Protein AF-A0AAN9BXW1-F1 (afdb_monomer_lite)

Sequence (155 aa):
MSQSSASAKASEEYFSLGDILSTQEKLPCKVEMPIHRLGYLDLSSDDDTLRPGTKLELPFWLAGSLCSRRRHIVSVELPRAYRENYRQVFKADPNVVDLHKLGPYFYGFGSHLLSFNHPQASDVANSLVRVGTLCLRHDGYLMSRSVTSGWVPYV

pLDDT: mean 81.06, std 17.8, range [35.31, 95.06]

Structure (mmCIF, N/CA/C/O backbone):
data_AF-A0AAN9BXW1-F1
#
_entry.id   AF-A0AAN9BXW1-F1
#
loop_
_atom_site.group_PDB
_atom_site.id
_atom_site.type_symbol
_atom_site.label_atom_id
_atom_site.label_alt_id
_atom_site.label_comp_id
_atom_site.label_asym_id
_atom_site.label_entity_id
_atom_site.label_seq_id
_atom_site.pdbx_PDB_ins_code
_atom_site.Cartn_x
_atom_site.Cartn_y
_atom_site.Cartn_z
_atom_site.occupancy
_atom_site.B_iso_or_equiv
_atom_site.auth_seq_id
_atom_site.auth_comp_id
_atom_site.auth_asym_id
_atom_site.auth_atom_id
_atom_site.pdbx_PDB_model_num
ATOM 1 N N . MET A 1 1 ? -15.513 -28.611 18.907 1.00 37.06 1 MET A N 1
ATOM 2 C CA . MET A 1 1 ? -14.363 -27.944 19.556 1.00 37.06 1 MET A CA 1
ATOM 3 C C . MET A 1 1 ? -13.204 -27.957 18.577 1.00 37.06 1 MET A C 1
ATOM 5 O O . MET A 1 1 ? -12.541 -28.975 18.464 1.00 37.06 1 MET A O 1
ATOM 9 N N . SER A 1 2 ? -12.982 -26.860 17.857 1.00 36.56 2 SER A N 1
ATOM 10 C CA . SER A 1 2 ? -11.768 -26.670 17.057 1.00 36.56 2 SER A CA 1
ATOM 11 C C . SER A 1 2 ? -11.383 -25.204 17.183 1.00 36.56 2 SER A C 1
ATOM 13 O O . SER A 1 2 ? -11.875 -24.352 16.453 1.00 36.56 2 SER A O 1
ATOM 15 N N . GLN A 1 3 ? -10.595 -24.905 18.214 1.00 38.94 3 GLN A N 1
ATOM 16 C CA . GLN A 1 3 ? -9.913 -23.624 18.325 1.00 38.94 3 GLN A CA 1
ATOM 17 C C . GLN A 1 3 ? -8.695 -23.692 17.405 1.00 38.94 3 GLN A C 1
ATOM 19 O O . GLN A 1 3 ? -7.738 -24.409 17.690 1.00 38.94 3 GLN A O 1
ATOM 24 N N . SER A 1 4 ? -8.752 -22.970 16.291 1.00 45.00 4 SER A N 1
ATOM 25 C CA . SER A 1 4 ? -7.593 -22.715 15.442 1.00 45.00 4 SER A CA 1
ATOM 26 C C . SER A 1 4 ? -6.856 -21.515 16.027 1.00 45.00 4 SER A C 1
ATOM 28 O O . SER A 1 4 ? -7.267 -20.371 15.846 1.00 45.00 4 SER A O 1
ATOM 30 N N . SER A 1 5 ? -5.789 -21.763 16.783 1.00 42.59 5 SER A N 1
ATOM 31 C CA . SER A 1 5 ? -4.868 -20.722 17.239 1.00 42.59 5 SER A CA 1
ATOM 32 C C . SER A 1 5 ? -4.111 -20.158 16.031 1.00 42.59 5 SER A C 1
ATOM 34 O O . SER A 1 5 ? -3.099 -20.718 15.606 1.00 42.59 5 SER A O 1
ATOM 36 N N . ALA A 1 6 ? -4.625 -19.080 15.439 1.00 40.31 6 ALA A N 1
ATOM 37 C CA . ALA A 1 6 ? -3.988 -18.399 14.320 1.00 40.31 6 ALA A CA 1
ATOM 38 C C . ALA A 1 6 ? -2.796 -17.567 14.818 1.00 40.31 6 ALA A C 1
ATOM 40 O O . ALA A 1 6 ? -2.952 -16.581 15.538 1.00 40.31 6 ALA A O 1
ATOM 41 N N . SER A 1 7 ? -1.588 -17.959 14.417 1.00 37.97 7 SER A N 1
ATOM 42 C CA . SER A 1 7 ? -0.450 -17.042 14.369 1.00 37.97 7 SER A CA 1
ATOM 43 C C . SER A 1 7 ? -0.842 -15.898 13.430 1.00 37.97 7 SER A C 1
ATOM 45 O O . SER A 1 7 ? -1.088 -16.150 12.253 1.00 37.97 7 SER A O 1
ATOM 47 N N . ALA A 1 8 ? -0.984 -14.676 13.952 1.00 44.25 8 ALA A N 1
ATOM 48 C CA . ALA A 1 8 ? -1.501 -13.516 13.224 1.00 44.25 8 ALA A CA 1
ATOM 49 C C . ALA A 1 8 ? -0.513 -13.013 12.152 1.00 44.25 8 ALA A C 1
ATOM 51 O O . ALA A 1 8 ? 0.077 -11.942 12.265 1.00 44.25 8 ALA A O 1
ATOM 52 N N . LYS A 1 9 ? -0.323 -13.796 11.091 1.00 48.28 9 LYS A N 1
ATOM 53 C CA . LYS A 1 9 ? -0.133 -13.241 9.755 1.00 48.28 9 LYS A CA 1
ATOM 54 C C . LYS A 1 9 ? -1.525 -12.913 9.241 1.00 48.28 9 LYS A C 1
ATOM 56 O O . LYS A 1 9 ? -2.385 -13.787 9.258 1.00 48.28 9 LYS A O 1
ATOM 61 N N . ALA A 1 10 ? -1.740 -11.679 8.805 1.00 59.03 10 ALA A N 1
ATOM 62 C CA . ALA A 1 10 ? -2.950 -11.291 8.094 1.00 59.03 10 ALA A CA 1
ATOM 63 C C . ALA A 1 10 ? -2.961 -11.991 6.727 1.00 59.03 10 ALA A C 1
ATOM 65 O O . ALA A 1 10 ? -2.517 -11.435 5.726 1.00 59.03 10 ALA A O 1
ATOM 66 N N . SER A 1 11 ? -3.337 -13.268 6.704 1.00 64.38 11 SER A N 1
ATOM 67 C CA . SER A 1 11 ? -3.542 -14.011 5.470 1.00 64.38 11 SER A CA 1
ATOM 68 C C . SER A 1 11 ? -4.826 -13.506 4.832 1.00 64.38 11 SER A C 1
ATOM 70 O O . SER A 1 11 ? -5.880 -13.624 5.450 1.00 64.38 11 SER A O 1
ATOM 72 N N . GLU A 1 12 ? -4.710 -12.959 3.627 1.00 71.12 12 GLU A N 1
ATOM 73 C CA . GLU A 1 12 ? -5.846 -12.604 2.777 1.00 71.12 12 GLU A CA 1
ATOM 74 C C . GLU A 1 12 ? -6.785 -13.803 2.624 1.00 71.12 12 GLU A C 1
ATOM 76 O O . GLU A 1 12 ? -6.366 -14.894 2.216 1.00 71.12 12 GLU A O 1
ATOM 81 N N . GLU A 1 13 ? -8.055 -13.615 2.956 1.00 85.19 13 GLU A N 1
ATOM 82 C CA . GLU A 1 13 ? -9.090 -14.601 2.705 1.00 85.19 13 GLU A CA 1
ATOM 83 C C . GLU A 1 13 ? -9.602 -14.428 1.274 1.00 85.19 13 GLU A C 1
ATOM 85 O O . GLU A 1 13 ? -10.262 -13.449 0.937 1.00 85.19 13 GLU A O 1
ATOM 90 N N . TYR A 1 14 ? -9.310 -15.409 0.418 1.00 85.69 14 TYR A N 1
ATOM 91 C CA . TYR A 1 14 ? -9.545 -15.325 -1.029 1.00 85.69 14 TYR A CA 1
ATOM 92 C C . TYR A 1 14 ? -10.988 -14.954 -1.427 1.00 85.69 14 TYR A C 1
ATOM 94 O O . TYR A 1 14 ? -11.195 -14.293 -2.439 1.00 85.69 14 TYR A O 1
ATOM 102 N N . PHE A 1 15 ? -11.987 -15.372 -0.642 1.00 91.19 15 PHE A N 1
ATOM 103 C CA . PHE A 1 15 ? -13.404 -15.099 -0.911 1.00 91.19 15 PHE A CA 1
ATOM 104 C C . PHE A 1 15 ? -13.971 -13.911 -0.117 1.00 91.19 15 PHE A C 1
ATOM 106 O O . PHE A 1 15 ? -15.140 -13.562 -0.298 1.00 91.19 15 PHE A O 1
ATOM 113 N N . SER A 1 16 ? -13.179 -13.283 0.757 1.00 89.88 16 SER A N 1
ATOM 114 C CA . SER A 1 16 ? -13.606 -12.101 1.504 1.00 89.88 16 SER A CA 1
ATOM 115 C C . SER A 1 16 ? -13.673 -10.904 0.562 1.00 89.88 16 SER A C 1
ATOM 117 O O . SER A 1 16 ? -12.662 -10.423 0.050 1.00 89.88 16 SER A O 1
ATOM 119 N N . LEU A 1 17 ? -14.880 -10.371 0.363 1.00 90.81 17 LEU A N 1
ATOM 120 C CA . LEU A 1 17 ? -15.058 -9.125 -0.385 1.00 90.81 17 LEU A CA 1
ATOM 121 C C . LEU A 1 17 ? -14.332 -7.955 0.293 1.00 90.81 17 LEU A C 1
ATOM 123 O O . LEU A 1 17 ? -13.833 -7.074 -0.399 1.00 90.81 17 LEU A O 1
ATOM 127 N N . GLY A 1 18 ? -14.235 -7.957 1.626 1.00 88.81 18 GLY A N 1
ATOM 128 C CA . GLY A 1 18 ? -13.489 -6.939 2.367 1.00 88.81 18 GLY A CA 1
ATOM 129 C C . GLY A 1 18 ? -11.998 -6.957 2.026 1.00 88.81 18 GLY A C 1
ATOM 130 O O . GLY A 1 18 ? -11.406 -5.904 1.795 1.00 88.81 18 GLY A O 1
ATOM 131 N N . ASP A 1 19 ? -11.409 -8.146 1.912 1.00 89.25 19 ASP A N 1
ATOM 132 C CA . ASP A 1 19 ? -9.989 -8.318 1.594 1.00 89.25 19 ASP A CA 1
ATOM 133 C C . ASP A 1 19 ? -9.723 -7.950 0.134 1.00 89.25 19 ASP A C 1
ATOM 135 O O . ASP A 1 19 ? -8.797 -7.192 -0.151 1.00 89.25 19 ASP A O 1
ATOM 139 N N . ILE A 1 20 ? -10.586 -8.383 -0.789 1.00 91.31 20 ILE A N 1
ATOM 140 C CA . ILE A 1 20 ? -10.496 -8.011 -2.209 1.00 91.31 20 ILE A CA 1
ATOM 141 C C . ILE A 1 20 ? -10.557 -6.487 -2.373 1.00 91.31 20 ILE A C 1
ATOM 143 O O . ILE A 1 20 ? -9.731 -5.900 -3.071 1.00 91.31 20 ILE A O 1
ATOM 147 N N . LEU A 1 21 ? -11.514 -5.826 -1.714 1.00 91.06 21 LEU A N 1
ATOM 148 C CA . LEU A 1 21 ? -11.671 -4.375 -1.813 1.00 91.06 21 LEU A CA 1
ATOM 149 C C . LEU A 1 21 ? -10.522 -3.629 -1.131 1.00 91.06 21 LEU A C 1
ATOM 151 O O . LEU A 1 21 ? -10.037 -2.640 -1.675 1.00 91.06 21 LEU A O 1
ATOM 155 N N . SER A 1 22 ? -10.047 -4.112 0.017 1.00 90.38 22 SER A N 1
ATOM 156 C CA . SER A 1 22 ? -8.929 -3.474 0.714 1.00 90.38 22 SER A CA 1
ATOM 157 C C . SER A 1 22 ? -7.610 -3.618 -0.051 1.00 90.38 22 SER A C 1
ATOM 159 O O . SER A 1 22 ? -6.849 -2.660 -0.130 1.00 90.38 22 SER A O 1
ATOM 161 N N . THR A 1 23 ? -7.343 -4.767 -0.675 1.00 90.81 23 THR A N 1
ATOM 162 C CA . THR A 1 23 ? -6.100 -5.026 -1.428 1.00 90.81 23 THR A CA 1
ATOM 163 C C . THR A 1 23 ? -6.096 -4.419 -2.837 1.00 90.81 23 THR A C 1
ATOM 165 O O . THR A 1 23 ? -5.046 -4.332 -3.478 1.00 90.81 23 THR A O 1
ATOM 168 N N . GLN A 1 24 ? -7.245 -3.957 -3.332 1.00 92.75 24 GLN A N 1
ATOM 169 C CA . GLN A 1 24 ? -7.336 -3.196 -4.579 1.00 92.75 24 GLN A CA 1
ATOM 170 C C . GLN A 1 24 ? -6.799 -1.759 -4.439 1.00 92.75 24 GLN A C 1
ATOM 172 O O . GLN A 1 24 ? -6.480 -1.122 -5.447 1.00 92.75 24 GLN A O 1
ATOM 177 N N . GLU A 1 25 ? -6.674 -1.249 -3.211 1.00 91.69 25 GLU A N 1
ATOM 178 C CA . GLU A 1 25 ? -6.127 0.079 -2.935 1.00 91.69 25 GLU A CA 1
ATOM 179 C C . GLU A 1 25 ? -4.706 0.245 -3.490 1.00 91.69 25 GLU A C 1
ATOM 181 O O . GLU A 1 25 ? -3.867 -0.666 -3.457 1.00 91.69 25 GLU A O 1
ATOM 186 N N . LYS A 1 26 ? -4.436 1.444 -4.012 1.00 92.38 26 LYS A N 1
ATOM 187 C CA . LYS A 1 26 ? -3.152 1.780 -4.624 1.00 92.38 26 LYS A CA 1
ATOM 188 C C . LYS A 1 26 ? -2.071 1.972 -3.565 1.00 92.38 26 LYS A C 1
ATOM 190 O O . LYS A 1 26 ? -2.241 2.699 -2.587 1.00 92.38 26 LYS A O 1
ATOM 195 N N . LEU A 1 27 ? -0.918 1.369 -3.816 1.00 93.19 27 LEU A N 1
ATOM 196 C CA . LEU A 1 27 ? 0.255 1.392 -2.961 1.00 93.19 27 LEU A CA 1
ATOM 197 C C . LEU A 1 27 ? 1.421 2.057 -3.710 1.00 93.19 27 LEU A C 1
ATOM 199 O O . LEU A 1 27 ? 1.759 1.623 -4.819 1.00 93.19 27 LEU A O 1
ATOM 203 N N . PRO A 1 28 ? 2.058 3.092 -3.131 1.00 94.50 28 PRO A N 1
ATOM 204 C CA . PRO A 1 28 ? 3.227 3.707 -3.732 1.00 94.50 28 PRO A CA 1
ATOM 205 C C . PRO A 1 28 ? 4.387 2.714 -3.720 1.00 94.50 28 PRO A C 1
ATOM 207 O O . PRO A 1 28 ? 4.730 2.116 -2.698 1.00 94.50 28 PRO A O 1
ATOM 210 N N . CYS A 1 29 ? 4.974 2.534 -4.890 1.00 94.50 29 CYS A N 1
ATOM 211 C CA . CYS A 1 29 ? 5.966 1.521 -5.179 1.00 94.50 29 CYS A CA 1
ATOM 212 C C . CYS A 1 29 ? 7.106 2.140 -5.986 1.00 94.50 29 CYS A C 1
ATOM 214 O O . CYS A 1 29 ? 6.893 3.050 -6.788 1.00 94.50 29 CYS A O 1
ATOM 216 N N . LYS A 1 30 ? 8.314 1.614 -5.818 1.00 94.88 30 LYS A N 1
ATOM 217 C CA . LYS A 1 30 ? 9.483 2.006 -6.598 1.00 94.88 30 LYS A CA 1
ATOM 218 C C . LYS A 1 30 ? 10.061 0.785 -7.298 1.00 94.88 30 LYS A C 1
ATOM 220 O O . LYS A 1 30 ? 10.267 -0.264 -6.696 1.00 94.88 30 LYS A O 1
ATOM 225 N N . VAL A 1 31 ? 10.305 0.919 -8.591 1.00 95.06 31 VAL A N 1
ATOM 226 C CA . VAL A 1 31 ? 10.890 -0.134 -9.422 1.00 95.06 31 VAL A CA 1
ATOM 227 C C . VAL A 1 31 ? 12.376 -0.259 -9.094 1.00 95.06 31 VAL A C 1
ATOM 229 O O . VAL A 1 31 ? 13.077 0.749 -9.052 1.00 95.06 31 VAL A O 1
ATOM 232 N N . GLU A 1 32 ? 12.881 -1.470 -8.877 1.00 94.56 32 GLU A N 1
ATOM 233 C CA . GLU A 1 32 ? 14.298 -1.697 -8.537 1.00 94.56 32 GLU A CA 1
ATOM 234 C C . GLU A 1 32 ? 15.091 -2.331 -9.692 1.00 94.56 32 GLU A C 1
ATOM 236 O O . GLU A 1 32 ? 16.316 -2.241 -9.733 1.00 94.56 32 GLU A O 1
ATOM 241 N N . MET A 1 33 ? 14.409 -2.921 -10.678 1.00 92.88 33 MET A N 1
ATOM 242 C CA . MET A 1 33 ? 15.025 -3.517 -11.868 1.00 92.88 33 MET A CA 1
ATOM 243 C C . MET A 1 33 ? 14.276 -3.122 -13.143 1.00 92.88 33 MET A C 1
ATOM 245 O O . MET A 1 33 ? 13.076 -2.863 -13.072 1.00 92.88 33 MET A O 1
ATOM 249 N N . PRO A 1 34 ? 14.940 -3.083 -14.311 1.00 92.81 34 PRO A N 1
ATOM 250 C CA . PRO A 1 34 ? 14.265 -2.717 -15.546 1.00 92.81 34 PRO A CA 1
ATOM 251 C C . PRO A 1 34 ? 13.185 -3.744 -15.908 1.00 92.81 34 PRO A C 1
ATOM 253 O O . PRO A 1 34 ? 13.431 -4.951 -15.854 1.00 92.81 34 PRO A O 1
ATOM 256 N N . ILE A 1 35 ? 12.002 -3.269 -16.306 1.00 93.06 35 ILE A N 1
ATOM 257 C CA . ILE A 1 35 ? 10.902 -4.125 -16.775 1.00 93.06 35 ILE A CA 1
ATOM 258 C C . ILE A 1 35 ? 10.583 -3.770 -18.224 1.00 93.06 35 ILE A C 1
ATOM 260 O O . ILE A 1 35 ? 10.048 -2.704 -18.522 1.00 93.06 35 ILE A O 1
ATOM 264 N N . HIS A 1 36 ? 10.938 -4.668 -19.138 1.00 93.25 36 HIS A N 1
ATOM 265 C CA . HIS A 1 36 ? 10.692 -4.480 -20.565 1.00 93.25 36 HIS A CA 1
ATOM 266 C C . HIS A 1 36 ? 9.200 -4.571 -20.897 1.00 93.25 36 HIS A C 1
ATOM 268 O O . HIS A 1 36 ? 8.475 -5.342 -20.263 1.00 93.25 36 HIS A O 1
ATOM 274 N N . ARG A 1 37 ? 8.770 -3.838 -21.933 1.00 92.31 37 ARG A N 1
ATOM 275 C CA . ARG A 1 37 ? 7.384 -3.801 -22.435 1.00 92.31 37 ARG A CA 1
ATOM 276 C C . ARG A 1 37 ? 6.357 -3.288 -21.427 1.00 92.31 37 ARG A C 1
ATOM 278 O O . ARG A 1 37 ? 5.171 -3.592 -21.536 1.00 92.31 37 ARG A O 1
ATOM 285 N N . LEU A 1 38 ? 6.819 -2.554 -20.420 1.00 91.69 38 LEU A N 1
ATOM 286 C CA . LEU A 1 38 ? 5.991 -2.001 -19.348 1.00 91.69 38 LEU A CA 1
ATOM 287 C C . LEU A 1 38 ? 6.195 -0.489 -19.177 1.00 91.69 38 LEU A C 1
ATOM 289 O O . LEU A 1 38 ? 5.758 0.085 -18.182 1.00 91.69 38 LEU A O 1
ATOM 293 N N . GLY A 1 39 ? 6.855 0.154 -20.143 1.00 90.19 39 GLY A N 1
ATOM 294 C CA . GLY A 1 39 ? 7.142 1.585 -20.134 1.00 90.19 39 GLY A CA 1
ATOM 295 C C . GLY A 1 39 ? 5.898 2.470 -20.172 1.00 90.19 39 GLY A C 1
ATOM 296 O O . GLY A 1 39 ? 5.893 3.529 -19.563 1.00 90.19 39 GLY A O 1
ATOM 297 N N . TYR A 1 40 ? 4.786 1.982 -20.734 1.00 91.50 40 TYR A N 1
ATOM 298 C CA . TYR A 1 40 ? 3.499 2.694 -20.745 1.00 91.50 40 TYR A CA 1
ATOM 299 C C . TYR A 1 40 ? 2.926 2.995 -19.344 1.00 91.50 40 TYR A C 1
ATOM 301 O O . TYR A 1 40 ? 1.972 3.764 -19.225 1.00 91.50 40 TYR A O 1
ATOM 309 N N . LEU A 1 41 ? 3.460 2.375 -18.284 1.00 90.44 41 LEU A N 1
ATOM 310 C CA . LEU A 1 41 ? 3.106 2.703 -16.901 1.00 90.44 41 LEU A CA 1
ATOM 311 C C . LEU A 1 41 ? 3.762 4.001 -16.412 1.00 90.44 41 LEU A C 1
ATOM 313 O O . LEU A 1 41 ? 3.253 4.611 -15.472 1.00 90.44 41 LEU A O 1
ATOM 317 N N . ASP A 1 42 ? 4.868 4.420 -17.027 1.00 89.75 42 ASP A N 1
ATOM 318 C CA . ASP A 1 42 ? 5.538 5.686 -16.747 1.00 89.75 42 ASP A CA 1
ATOM 319 C C . ASP A 1 42 ? 5.186 6.713 -17.822 1.00 89.75 42 ASP A C 1
ATOM 321 O O . ASP A 1 42 ? 5.806 6.788 -18.878 1.00 89.75 42 ASP A O 1
ATOM 325 N N . LEU A 1 43 ? 4.195 7.553 -17.526 1.00 86.50 43 LEU A N 1
ATOM 326 C CA . LEU A 1 43 ? 3.764 8.633 -18.421 1.00 86.50 43 LEU A CA 1
ATOM 327 C C . LEU A 1 43 ? 4.834 9.723 -18.618 1.00 86.50 43 LEU 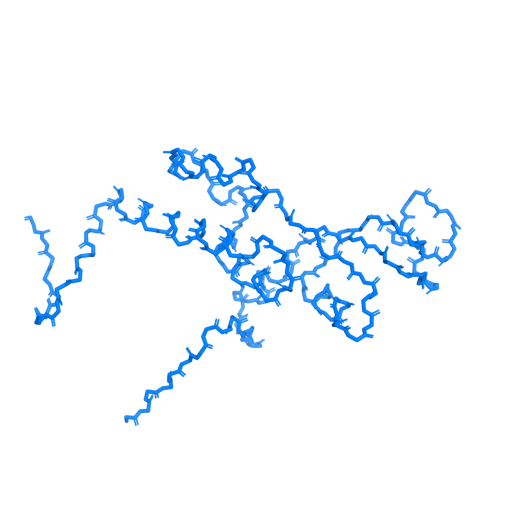A C 1
ATOM 329 O O . LEU A 1 43 ? 4.631 10.643 -19.408 1.00 86.50 43 LEU A O 1
ATOM 333 N N . SER A 1 44 ? 5.947 9.656 -17.884 1.00 86.12 44 SER A N 1
ATOM 334 C CA . SER A 1 44 ? 7.049 10.621 -17.956 1.00 86.12 44 SER A CA 1
ATOM 335 C C . SER A 1 44 ? 8.108 10.238 -18.994 1.00 86.12 44 SER A C 1
ATOM 337 O O . SER A 1 44 ? 9.017 11.031 -19.246 1.00 86.12 44 SER A O 1
ATOM 339 N N . SER A 1 45 ? 8.036 9.032 -19.569 1.00 83.50 45 SER A N 1
ATOM 340 C CA . SER A 1 45 ? 9.021 8.516 -20.521 1.00 83.50 45 SER A CA 1
ATOM 341 C C . SER A 1 45 ? 8.360 7.811 -21.703 1.00 83.50 45 SER A C 1
ATOM 343 O O . SER A 1 45 ? 7.531 6.935 -21.501 1.00 83.50 45 SER A O 1
ATOM 345 N N . ASP A 1 46 ? 8.817 8.095 -22.924 1.00 84.50 46 ASP A N 1
ATOM 346 C CA . ASP A 1 46 ? 8.391 7.386 -24.146 1.00 84.50 46 ASP A CA 1
ATOM 347 C C . ASP A 1 46 ? 9.173 6.075 -24.394 1.00 84.50 46 ASP A C 1
ATOM 349 O O . ASP A 1 46 ? 9.154 5.509 -25.487 1.00 84.50 46 ASP A O 1
ATOM 353 N N . ASP A 1 47 ? 9.923 5.605 -23.395 1.00 88.31 47 ASP A N 1
ATOM 354 C CA . ASP A 1 47 ? 10.707 4.373 -23.473 1.00 88.31 47 ASP A CA 1
ATOM 355 C C . ASP A 1 47 ? 9.785 3.160 -23.262 1.00 88.31 47 ASP A C 1
ATOM 357 O O . ASP A 1 47 ? 8.909 3.188 -22.404 1.00 88.31 47 ASP A O 1
ATOM 361 N N . ASP A 1 48 ? 9.986 2.067 -24.001 1.00 91.94 48 ASP A N 1
ATOM 362 C CA . ASP A 1 48 ? 9.196 0.832 -23.829 1.00 91.94 48 ASP A CA 1
ATOM 363 C C . ASP A 1 48 ? 9.588 0.075 -22.542 1.00 91.94 48 ASP A C 1
ATOM 365 O O . ASP A 1 48 ? 8.860 -0.791 -22.042 1.00 91.94 48 ASP A O 1
ATOM 369 N N . THR A 1 49 ? 10.753 0.400 -21.975 1.00 92.56 49 THR A N 1
ATOM 370 C CA . THR A 1 49 ? 11.269 -0.219 -20.750 1.00 92.56 49 THR A CA 1
ATOM 371 C C . THR A 1 49 ? 11.076 0.685 -19.539 1.00 92.56 49 THR A C 1
ATOM 373 O O . THR A 1 49 ? 11.580 1.804 -19.483 1.00 92.56 49 THR A O 1
ATO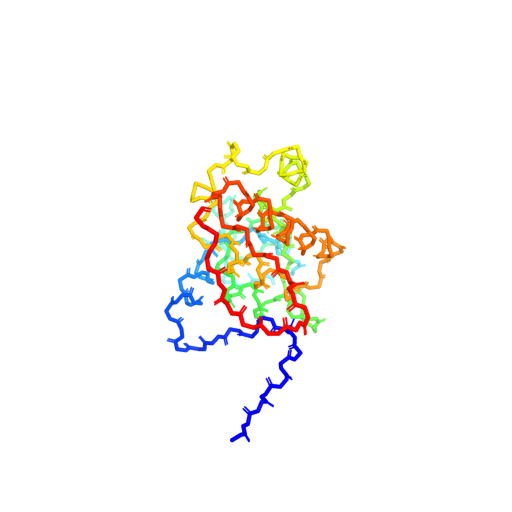M 376 N N . LEU A 1 50 ? 10.435 0.140 -18.509 1.00 93.69 50 LEU A N 1
ATOM 377 C CA . LEU A 1 50 ? 10.294 0.787 -17.214 1.00 93.69 50 LEU A CA 1
ATOM 378 C C . LEU A 1 50 ? 11.641 0.791 -16.485 1.00 93.69 50 LEU A C 1
ATOM 380 O O . LEU A 1 50 ? 12.223 -0.272 -16.248 1.00 93.69 50 LEU A O 1
ATOM 384 N N . ARG A 1 51 ? 12.148 1.975 -16.141 1.00 93.00 51 ARG A N 1
ATOM 385 C CA . ARG A 1 51 ? 13.494 2.136 -15.579 1.00 93.00 51 ARG A CA 1
ATOM 386 C C . ARG A 1 51 ? 13.521 1.882 -14.064 1.00 93.00 51 ARG A C 1
ATOM 388 O O . ARG A 1 51 ? 12.556 2.186 -13.360 1.00 93.00 51 ARG A O 1
ATOM 395 N N . PRO A 1 52 ? 14.642 1.372 -13.520 1.00 94.38 52 PRO A N 1
ATOM 396 C CA . PRO A 1 52 ? 14.867 1.372 -12.079 1.00 94.38 52 PRO A CA 1
ATOM 397 C C . PRO A 1 52 ? 14.767 2.789 -11.513 1.00 94.38 52 PRO A C 1
ATOM 399 O O . PRO A 1 52 ? 15.264 3.746 -12.105 1.00 94.38 52 PRO A O 1
ATOM 402 N N . GLY A 1 53 ? 14.150 2.923 -10.348 1.00 93.06 53 GLY 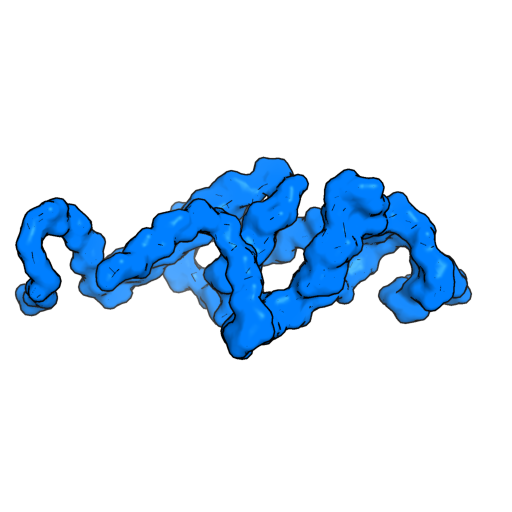A N 1
ATOM 403 C CA . GLY A 1 53 ? 13.894 4.203 -9.702 1.00 93.06 53 GLY A CA 1
ATOM 404 C C . GLY A 1 53 ? 12.549 4.832 -10.048 1.00 93.06 53 GLY A C 1
ATOM 405 O O . GLY A 1 53 ? 12.132 5.730 -9.313 1.00 93.06 53 GLY A O 1
ATOM 406 N N . THR A 1 54 ? 11.852 4.359 -11.088 1.00 94.06 54 THR A N 1
ATOM 407 C CA . THR A 1 54 ? 10.520 4.870 -11.426 1.00 94.06 54 THR A CA 1
ATOM 408 C C . THR A 1 54 ? 9.545 4.605 -10.281 1.00 94.06 54 THR A C 1
ATOM 410 O O . THR A 1 54 ? 9.475 3.499 -9.735 1.00 94.06 54 THR A O 1
ATOM 413 N N . LYS A 1 55 ? 8.798 5.646 -9.905 1.00 94.50 55 LYS A N 1
ATOM 414 C CA . LYS A 1 55 ? 7.751 5.582 -8.885 1.00 94.50 55 LYS A CA 1
ATOM 415 C C . LYS A 1 55 ? 6.419 5.297 -9.554 1.00 94.50 55 LYS A C 1
ATOM 417 O O . LYS A 1 55 ? 6.012 6.042 -10.438 1.00 94.50 55 LYS A O 1
ATOM 422 N N . LEU A 1 56 ? 5.745 4.249 -9.106 1.00 93.44 56 LEU A N 1
ATOM 423 C CA . LEU A 1 56 ? 4.448 3.823 -9.613 1.00 93.44 56 LEU A CA 1
ATOM 424 C C . LEU A 1 56 ? 3.458 3.650 -8.468 1.00 93.44 56 LEU A C 1
ATOM 426 O O . LEU A 1 56 ? 3.833 3.385 -7.328 1.00 93.44 56 LEU A O 1
ATOM 430 N N . GLU A 1 57 ? 2.176 3.741 -8.796 1.00 93.88 57 GLU A N 1
ATOM 431 C CA . GLU A 1 57 ? 1.100 3.335 -7.902 1.00 93.88 57 GLU A CA 1
ATOM 432 C C . GLU A 1 57 ? 0.527 2.004 -8.383 1.00 93.88 57 GLU A C 1
ATOM 434 O O . GLU A 1 57 ? -0.118 1.940 -9.431 1.00 93.88 57 GLU A O 1
ATOM 439 N N . LEU A 1 58 ? 0.767 0.936 -7.624 1.00 94.06 58 LEU A N 1
ATOM 440 C CA . LEU A 1 58 ? 0.311 -0.415 -7.957 1.00 94.06 58 LEU A CA 1
ATOM 441 C C . LEU A 1 58 ? -0.705 -0.897 -6.917 1.00 94.06 58 LEU A C 1
ATOM 443 O O . LEU A 1 58 ? -0.540 -0.580 -5.742 1.00 94.06 58 LEU A O 1
ATOM 447 N N . PRO A 1 59 ? -1.727 -1.682 -7.295 1.00 94.06 59 PRO A N 1
ATOM 448 C CA . PRO A 1 59 ? -2.587 -2.346 -6.319 1.00 94.06 59 PRO A CA 1
ATOM 449 C C . PRO A 1 59 ? -1.773 -3.216 -5.352 1.00 94.06 59 PRO A C 1
ATOM 451 O O . PRO A 1 59 ? -0.781 -3.835 -5.762 1.00 94.06 59 PRO A O 1
ATOM 454 N N . PHE A 1 60 ? -2.200 -3.301 -4.090 1.00 92.38 60 PHE A N 1
ATOM 455 C CA . PHE A 1 60 ? -1.496 -4.070 -3.056 1.00 92.38 60 PHE A CA 1
ATOM 456 C C . PHE A 1 60 ? -1.243 -5.522 -3.483 1.00 92.38 60 PHE A C 1
ATOM 458 O O . PHE A 1 60 ? -0.113 -6.000 -3.372 1.00 92.38 60 PHE A O 1
ATOM 465 N N . TRP A 1 61 ? -2.260 -6.209 -4.015 1.00 92.06 61 TRP A N 1
ATOM 466 C CA . TRP A 1 61 ? -2.154 -7.623 -4.404 1.00 92.06 61 TRP A CA 1
ATOM 467 C C . TRP A 1 61 ? -1.051 -7.860 -5.451 1.00 92.06 61 TRP A C 1
ATOM 469 O O . TRP A 1 61 ? -0.321 -8.855 -5.402 1.00 92.06 61 TRP A O 1
ATOM 479 N N . LEU A 1 62 ? -0.859 -6.907 -6.369 1.00 92.25 62 LEU A N 1
ATOM 480 C CA . LEU A 1 62 ? 0.194 -6.969 -7.378 1.00 92.25 62 LEU A CA 1
ATOM 481 C C . LEU A 1 62 ? 1.560 -6.678 -6.751 1.00 92.25 62 LEU A C 1
ATOM 483 O O . LEU A 1 62 ? 2.509 -7.438 -6.961 1.00 92.25 62 LEU A O 1
ATOM 487 N N . ALA A 1 63 ? 1.656 -5.624 -5.939 1.00 92.38 63 ALA A N 1
ATOM 488 C CA . ALA A 1 63 ? 2.886 -5.268 -5.236 1.00 92.38 63 ALA A CA 1
ATOM 489 C C . ALA A 1 63 ? 3.382 -6.409 -4.326 1.00 92.38 63 ALA A C 1
ATOM 491 O O . ALA A 1 63 ? 4.582 -6.694 -4.299 1.00 92.38 63 ALA A O 1
ATOM 492 N N . GLY A 1 64 ? 2.467 -7.126 -3.665 1.00 88.56 64 GLY A N 1
ATOM 493 C CA . GLY A 1 64 ? 2.741 -8.330 -2.873 1.00 88.56 64 GLY A CA 1
ATOM 494 C C . GLY A 1 64 ? 3.510 -9.395 -3.653 1.00 88.56 64 GLY A C 1
ATOM 495 O O . GLY A 1 64 ? 4.525 -9.917 -3.182 1.00 88.56 64 GLY A O 1
ATOM 496 N N . SER A 1 65 ? 3.081 -9.666 -4.887 1.00 88.56 65 SER A N 1
ATOM 497 C CA . SER A 1 65 ? 3.726 -10.653 -5.760 1.00 88.56 65 SER A CA 1
ATOM 498 C C . SER A 1 65 ? 5.114 -10.213 -6.261 1.00 88.56 65 SER A C 1
ATOM 500 O O . SER A 1 65 ? 6.024 -11.040 -6.386 1.00 88.56 65 SER A O 1
ATOM 502 N N . LEU A 1 66 ? 5.312 -8.908 -6.491 1.00 90.38 66 LEU A N 1
ATOM 503 C CA . LEU A 1 66 ? 6.546 -8.333 -7.048 1.00 90.38 66 LEU A CA 1
ATOM 504 C C . LEU A 1 66 ? 7.621 -8.050 -5.985 1.00 90.38 66 LEU A C 1
ATOM 506 O O . LEU A 1 66 ? 8.819 -8.142 -6.271 1.00 90.38 66 LEU A O 1
ATOM 510 N N . CYS A 1 67 ? 7.211 -7.773 -4.746 1.00 87.75 67 CYS A N 1
ATOM 511 C CA . CYS A 1 67 ? 8.090 -7.475 -3.610 1.00 87.75 67 CYS A CA 1
ATOM 512 C C . CYS A 1 67 ? 8.727 -8.740 -2.982 1.00 87.75 67 CYS A C 1
ATOM 514 O O . CYS A 1 67 ? 9.344 -8.686 -1.914 1.00 87.75 67 CYS A O 1
ATOM 516 N N . SER A 1 68 ? 8.597 -9.909 -3.622 1.00 80.31 68 SER A N 1
ATOM 517 C CA . SER A 1 68 ? 9.115 -11.178 -3.100 1.00 80.31 68 SER A CA 1
ATOM 518 C C . SER A 1 68 ? 10.616 -11.111 -2.794 1.00 80.31 68 SER A C 1
ATOM 520 O O . SER A 1 68 ? 11.414 -10.669 -3.623 1.00 80.31 68 SER A O 1
ATOM 522 N N . ARG A 1 69 ? 11.019 -11.649 -1.632 1.00 74.12 69 ARG A N 1
ATOM 523 C CA . ARG A 1 69 ? 12.410 -11.645 -1.126 1.00 74.12 69 ARG A CA 1
ATOM 524 C C . ARG A 1 69 ? 13.432 -12.200 -2.128 1.00 74.12 69 ARG A C 1
ATOM 526 O O . ARG A 1 69 ? 14.605 -11.866 -2.044 1.00 74.12 69 ARG A O 1
ATOM 533 N N . ARG A 1 70 ? 13.000 -13.062 -3.054 1.00 78.31 70 ARG A N 1
ATOM 534 C CA . ARG A 1 70 ? 13.874 -13.686 -4.061 1.00 78.31 70 ARG A CA 1
ATOM 535 C C . ARG A 1 70 ? 14.117 -12.828 -5.299 1.00 78.31 70 ARG A C 1
ATOM 537 O O . ARG A 1 70 ? 15.146 -13.009 -5.934 1.00 78.31 70 ARG A O 1
ATOM 544 N N . ARG A 1 71 ? 13.154 -11.988 -5.687 1.00 79.50 71 ARG A N 1
ATOM 545 C CA . ARG A 1 71 ? 13.197 -11.258 -6.964 1.00 79.50 71 ARG A CA 1
ATOM 546 C C . ARG A 1 71 ? 13.328 -9.751 -6.787 1.00 79.50 71 ARG A C 1
ATOM 548 O O . ARG A 1 71 ? 13.884 -9.145 -7.681 1.00 79.50 71 ARG A O 1
ATOM 555 N N . HIS A 1 72 ? 12.866 -9.175 -5.671 1.00 86.50 72 HIS A N 1
ATOM 556 C CA . HIS A 1 72 ? 12.966 -7.742 -5.348 1.00 86.50 72 HIS A CA 1
ATOM 557 C C . HIS A 1 72 ? 12.781 -6.826 -6.575 1.00 86.50 72 HIS A C 1
ATOM 559 O O . HIS A 1 72 ? 13.632 -6.003 -6.888 1.00 86.50 72 HIS A O 1
ATOM 565 N N . ILE A 1 73 ? 11.688 -7.040 -7.318 1.00 92.25 73 ILE A N 1
ATOM 566 C CA . ILE A 1 73 ? 11.415 -6.323 -8.576 1.00 92.25 73 ILE A CA 1
ATOM 567 C C . ILE A 1 73 ? 10.971 -4.891 -8.271 1.00 92.25 73 ILE A C 1
ATOM 569 O O . ILE A 1 73 ? 11.325 -3.939 -8.966 1.00 92.25 73 ILE A O 1
ATOM 573 N N . VAL A 1 74 ? 10.185 -4.764 -7.204 1.00 93.19 74 VAL A N 1
ATOM 574 C CA . VAL A 1 74 ? 9.595 -3.526 -6.716 1.00 93.19 74 VAL A CA 1
ATOM 575 C C . VAL A 1 74 ? 9.821 -3.445 -5.210 1.00 93.19 74 VAL A C 1
ATOM 577 O O . VAL A 1 74 ? 9.680 -4.448 -4.503 1.00 93.19 74 VAL A O 1
ATOM 580 N N . SER A 1 75 ? 10.147 -2.253 -4.720 1.00 92.31 75 SER A N 1
ATOM 581 C CA . SER A 1 75 ? 10.141 -1.904 -3.305 1.00 92.31 75 SER A CA 1
ATOM 582 C C . SER A 1 75 ? 8.868 -1.127 -2.959 1.00 92.31 75 SER A C 1
ATOM 584 O O . SER A 1 75 ? 8.384 -0.292 -3.723 1.00 92.31 75 SER A O 1
ATOM 586 N N . VAL A 1 76 ? 8.283 -1.448 -1.808 1.00 93.06 76 VAL A N 1
ATOM 587 C CA . VAL A 1 76 ? 7.046 -0.826 -1.322 1.00 93.06 76 VAL A CA 1
ATOM 588 C C . VAL A 1 76 ? 7.379 0.365 -0.434 1.00 93.06 76 VAL A C 1
ATOM 590 O O . VAL A 1 76 ? 8.183 0.243 0.493 1.00 93.06 76 VAL A O 1
ATOM 593 N N . GLU A 1 77 ? 6.713 1.493 -0.666 1.00 92.62 77 GLU A N 1
ATOM 594 C CA . GLU A 1 77 ? 6.750 2.651 0.223 1.00 92.62 77 GLU A CA 1
ATOM 595 C C . GLU A 1 77 ? 5.500 2.695 1.114 1.00 92.62 77 GLU A C 1
ATOM 597 O O . GLU A 1 77 ? 4.405 2.290 0.724 1.00 92.62 77 GLU A O 1
ATOM 602 N N . LEU A 1 78 ? 5.637 3.236 2.329 1.00 92.25 78 LEU A N 1
ATOM 603 C CA . LEU A 1 78 ? 4.486 3.430 3.212 1.00 92.25 78 LEU A CA 1
ATOM 604 C C . LEU A 1 78 ? 3.548 4.520 2.658 1.00 92.25 78 LEU A C 1
ATOM 606 O O . LEU A 1 78 ? 3.998 5.661 2.440 1.00 92.25 78 LEU A O 1
ATOM 610 N N . PRO A 1 79 ? 2.237 4.231 2.521 1.00 92.31 79 PRO A N 1
ATOM 611 C CA . PRO A 1 79 ? 1.245 5.245 2.194 1.00 92.31 79 PRO A CA 1
ATOM 612 C C . PRO A 1 79 ? 1.195 6.347 3.241 1.00 92.31 79 PRO A C 1
ATOM 614 O O . PRO A 1 79 ? 1.516 6.141 4.414 1.00 92.31 79 PRO A O 1
ATOM 617 N N . ARG A 1 80 ? 0.725 7.522 2.817 1.00 89.88 80 ARG A N 1
ATOM 618 C CA . ARG A 1 80 ? 0.673 8.743 3.631 1.00 89.88 80 ARG A CA 1
ATOM 619 C C . ARG A 1 80 ? 0.075 8.515 5.025 1.00 89.88 80 ARG A C 1
ATOM 621 O O . ARG A 1 80 ? 0.648 9.007 5.991 1.00 89.88 80 ARG A O 1
ATOM 628 N N . ALA A 1 81 ? -1.007 7.742 5.125 1.00 89.94 81 ALA A N 1
ATOM 629 C CA . ALA A 1 81 ? -1.703 7.459 6.381 1.00 89.94 81 ALA A CA 1
ATOM 630 C C . ALA A 1 81 ? -0.850 6.701 7.422 1.00 89.94 81 ALA A C 1
ATOM 632 O O . ALA A 1 81 ? -1.094 6.832 8.617 1.00 89.94 81 ALA A O 1
ATOM 633 N N . TYR A 1 82 ? 0.171 5.951 6.995 1.00 91.62 82 TYR A N 1
ATOM 634 C CA . TYR A 1 82 ? 1.033 5.144 7.876 1.00 91.62 82 TYR A CA 1
ATOM 635 C C . TYR A 1 82 ? 2.423 5.748 8.086 1.00 91.62 82 TYR A C 1
ATOM 637 O O . TYR A 1 82 ? 3.241 5.194 8.825 1.00 91.62 82 TYR A O 1
ATOM 645 N N . ARG A 1 83 ? 2.708 6.885 7.441 1.00 92.44 83 ARG A N 1
ATOM 646 C CA . ARG A 1 83 ? 3.964 7.614 7.633 1.00 92.44 83 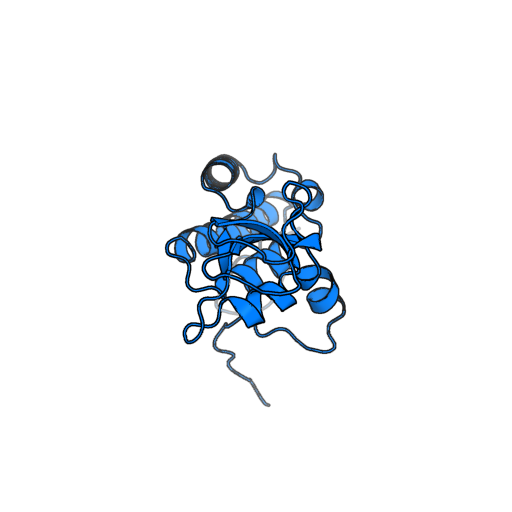ARG A CA 1
ATOM 647 C C . ARG A 1 83 ? 4.036 8.209 9.032 1.00 92.44 83 ARG A C 1
ATOM 649 O O . ARG A 1 83 ? 3.027 8.461 9.688 1.00 92.44 83 ARG A O 1
ATOM 656 N N . GLU A 1 84 ? 5.259 8.497 9.457 1.00 92.50 84 GLU A N 1
ATOM 657 C CA . GLU A 1 84 ? 5.544 9.003 10.796 1.00 92.50 84 GLU A CA 1
ATOM 658 C C . GLU A 1 84 ? 4.707 10.223 11.188 1.00 92.50 84 GLU A C 1
ATOM 660 O O . GLU A 1 84 ? 4.145 10.226 12.278 1.00 92.50 84 GLU A O 1
ATOM 665 N N . ASN A 1 85 ? 4.538 11.193 10.287 1.00 91.50 85 ASN A N 1
ATOM 666 C CA . ASN A 1 85 ? 3.747 12.398 10.548 1.00 91.50 85 ASN A CA 1
ATOM 667 C C . ASN A 1 85 ? 2.321 12.065 11.016 1.00 91.50 85 ASN A C 1
ATOM 669 O O . ASN A 1 85 ? 1.872 12.597 12.027 1.00 91.50 85 ASN A O 1
ATOM 673 N N . TYR A 1 86 ? 1.632 11.139 10.338 1.00 91.19 86 TYR A N 1
ATOM 674 C CA . TYR A 1 86 ? 0.285 10.720 10.740 1.00 91.19 86 TYR A CA 1
ATOM 675 C C . TYR A 1 86 ? 0.296 9.910 12.032 1.00 91.19 86 TYR A C 1
ATOM 677 O O . TYR A 1 86 ? -0.577 10.100 12.873 1.00 91.19 86 TYR A O 1
ATOM 685 N N . ARG A 1 87 ? 1.327 9.090 12.265 1.00 91.88 87 ARG A N 1
ATOM 686 C CA . ARG A 1 87 ? 1.494 8.402 13.555 1.00 91.88 87 ARG A CA 1
ATOM 687 C C . ARG A 1 87 ? 1.652 9.378 14.720 1.00 91.88 87 ARG A C 1
ATOM 689 O O . ARG A 1 87 ? 1.173 9.078 15.806 1.00 91.88 87 ARG A O 1
ATOM 696 N N . GLN A 1 88 ? 2.296 10.531 14.525 1.00 92.50 88 GLN A N 1
ATOM 697 C CA . GLN A 1 88 ? 2.380 11.567 15.563 1.00 92.50 88 GLN A CA 1
ATOM 698 C C . GLN A 1 88 ? 1.020 12.234 15.812 1.00 92.50 88 GLN A C 1
ATOM 700 O O . GLN A 1 88 ? 0.661 12.458 16.965 1.00 92.50 88 GLN A O 1
ATOM 705 N N . VAL A 1 89 ? 0.220 12.459 14.764 1.00 90.69 89 VAL A N 1
ATOM 706 C CA . VAL A 1 89 ? -1.163 12.949 14.914 1.00 90.69 89 VAL A CA 1
ATOM 707 C C . VAL A 1 89 ? -2.006 11.944 15.705 1.00 90.69 89 VAL A C 1
ATOM 709 O O . VAL A 1 89 ? -2.591 12.307 16.719 1.00 90.69 89 VAL A O 1
ATOM 712 N N . PHE A 1 90 ? -1.969 10.661 15.335 1.00 89.44 90 PHE A N 1
ATOM 713 C CA . PHE A 1 90 ? -2.638 9.589 16.084 1.00 89.44 90 PHE A CA 1
ATOM 714 C C . PHE A 1 90 ? -2.102 9.419 17.512 1.00 89.44 90 PHE A C 1
ATOM 716 O O . PHE A 1 90 ? -2.799 8.909 18.394 1.00 89.44 90 PHE A O 1
ATOM 723 N N . LYS A 1 91 ? -0.843 9.806 17.759 1.00 88.12 91 LYS A N 1
ATOM 724 C CA 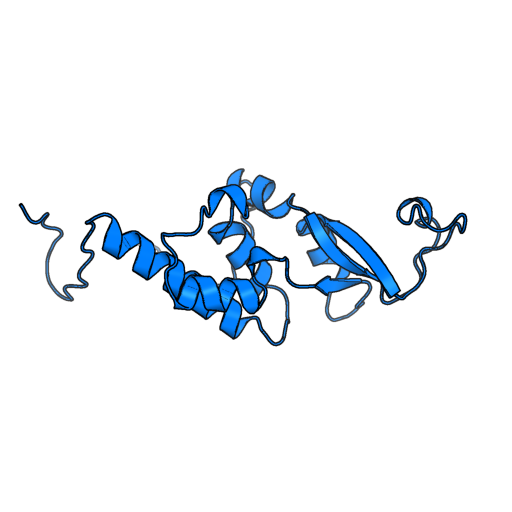. LYS A 1 91 ? -0.271 9.819 19.107 1.00 88.12 91 LYS A CA 1
ATOM 725 C C . LYS A 1 91 ? -0.883 10.916 19.976 1.00 88.12 91 LYS A C 1
ATOM 727 O O . LYS A 1 91 ? -1.098 10.657 21.163 1.00 88.12 91 LYS A O 1
ATOM 732 N N . ALA A 1 92 ? -1.143 12.085 19.397 1.00 90.50 92 ALA A N 1
ATOM 733 C CA . ALA A 1 92 ? -1.775 13.208 20.078 1.00 90.50 92 ALA A CA 1
ATOM 734 C C . ALA A 1 92 ? -3.259 12.925 20.345 1.00 90.50 92 ALA A C 1
ATOM 736 O O . ALA A 1 92 ? -3.654 12.826 21.503 1.00 90.50 92 ALA A O 1
ATOM 737 N N . ASP A 1 93 ? -4.046 12.725 19.289 1.00 85.44 93 ASP A N 1
ATOM 738 C CA . ASP A 1 93 ? -5.454 12.341 19.376 1.00 85.44 93 ASP A CA 1
ATOM 739 C C . ASP A 1 93 ? -5.882 11.665 18.059 1.00 85.44 93 ASP A C 1
ATOM 741 O O . ASP A 1 93 ? -5.818 12.286 16.998 1.00 85.44 93 ASP A O 1
ATOM 745 N N . PRO A 1 94 ? -6.283 10.385 18.066 1.00 84.69 94 PRO A N 1
ATOM 746 C CA . PRO A 1 94 ? -6.774 9.731 16.861 1.00 84.69 94 PRO A CA 1
ATOM 747 C C . PRO A 1 94 ? -8.195 10.145 16.460 1.00 84.69 94 PRO A C 1
ATOM 749 O O . PRO A 1 94 ? -8.539 9.973 15.293 1.00 84.69 94 PRO A O 1
ATOM 752 N N . ASN A 1 95 ? -9.005 10.701 17.367 1.00 84.94 95 ASN A N 1
ATOM 753 C CA . ASN A 1 95 ? -10.421 10.995 17.108 1.00 84.94 95 ASN A CA 1
ATOM 754 C C . ASN A 1 95 ? -10.626 12.258 16.262 1.00 84.94 95 ASN A C 1
ATOM 756 O O . ASN A 1 95 ? -11.661 12.419 15.621 1.00 84.94 95 ASN A O 1
ATOM 760 N N . VAL A 1 96 ? -9.631 13.148 16.216 1.00 86.00 96 VAL A N 1
ATOM 761 C CA . VAL A 1 96 ? -9.674 14.355 15.369 1.00 86.00 96 VAL A CA 1
ATOM 762 C C . VAL A 1 96 ? -9.417 14.051 13.891 1.00 86.00 96 VAL A C 1
ATOM 764 O O . VAL A 1 96 ? -9.537 14.939 13.044 1.00 86.00 96 VAL A O 1
ATOM 767 N N . VAL A 1 97 ? -9.030 12.814 13.566 1.00 85.31 97 VAL A N 1
ATOM 768 C CA . VAL A 1 97 ? -8.722 12.384 12.205 1.00 85.31 97 VAL A CA 1
ATOM 769 C C . VAL A 1 97 ? -9.845 11.509 11.674 1.00 85.31 97 VAL A C 1
ATOM 771 O O . VAL A 1 97 ? -10.143 10.445 12.202 1.00 85.31 97 VAL A O 1
ATOM 774 N N . ASP A 1 98 ? -10.417 11.928 10.553 1.00 86.38 98 ASP A N 1
ATOM 775 C CA . ASP A 1 98 ? -11.372 11.121 9.806 1.00 86.38 98 ASP A CA 1
ATOM 776 C C . ASP A 1 98 ? -10.642 9.959 9.107 1.00 86.38 98 ASP A C 1
ATOM 778 O O . ASP A 1 98 ? -10.000 10.135 8.065 1.00 86.38 98 ASP A O 1
ATOM 782 N N . LEU A 1 99 ? -10.714 8.768 9.707 1.00 85.62 99 LEU A N 1
ATOM 783 C CA . LEU A 1 99 ? -10.072 7.560 9.181 1.00 85.62 99 LEU A CA 1
ATOM 784 C C . LEU A 1 99 ? -10.630 7.161 7.812 1.00 85.62 99 LEU A C 1
ATOM 786 O O . LEU A 1 99 ? -9.871 6.691 6.968 1.00 85.62 99 LEU A O 1
ATOM 790 N N . HIS A 1 100 ? -11.917 7.407 7.553 1.00 84.62 100 HIS A N 1
ATOM 791 C CA . HIS A 1 100 ? -12.547 7.060 6.281 1.00 84.62 100 HIS A CA 1
ATOM 792 C C . HIS A 1 100 ? -11.977 7.899 5.128 1.00 84.62 100 HIS A C 1
ATOM 794 O O . HIS A 1 100 ? -11.783 7.389 4.026 1.00 84.62 100 HIS A O 1
ATOM 800 N N . LYS A 1 101 ? -11.613 9.163 5.388 1.00 86.44 101 LYS A N 1
ATOM 801 C CA . LYS A 1 101 ? -10.887 10.007 4.418 1.00 86.44 101 LYS A CA 1
ATOM 802 C C . LYS A 1 101 ? -9.444 9.569 4.177 1.00 86.44 101 LYS A C 1
ATOM 804 O O . LYS A 1 101 ? -8.893 9.884 3.126 1.00 86.44 101 LYS A O 1
ATOM 809 N N . LEU A 1 102 ? -8.815 8.891 5.139 1.00 83.31 102 LEU A N 1
ATOM 810 C CA . LEU A 1 102 ? -7.468 8.332 4.972 1.00 83.31 102 LEU A CA 1
ATOM 811 C C . LEU A 1 102 ? -7.464 6.992 4.237 1.00 83.31 102 LEU A C 1
ATOM 813 O O . LEU A 1 102 ? -6.441 6.620 3.664 1.00 83.31 102 LEU A O 1
ATOM 817 N N . GLY A 1 103 ? -8.595 6.298 4.253 1.00 82.44 103 GLY A N 1
ATOM 818 C CA . GLY A 1 103 ? -8.863 5.105 3.472 1.00 82.44 103 GLY A CA 1
ATOM 819 C C . GLY A 1 103 ? -10.064 4.365 4.065 1.00 82.44 103 GLY A C 1
ATOM 820 O O . GLY A 1 103 ? -10.078 4.124 5.275 1.00 82.44 103 GLY A O 1
ATOM 821 N N . PRO A 1 104 ? -11.047 3.947 3.251 1.00 84.12 104 PRO A N 1
ATOM 822 C CA . PRO A 1 104 ? -12.235 3.246 3.747 1.00 84.12 104 PRO A CA 1
ATOM 823 C C . PRO A 1 104 ? -11.889 1.936 4.477 1.00 84.12 104 PRO A C 1
ATOM 825 O O . PRO A 1 104 ? -12.631 1.500 5.353 1.00 84.12 104 PRO A O 1
ATOM 828 N N . TYR A 1 105 ? -10.722 1.349 4.182 1.00 89.31 105 TYR A N 1
ATOM 829 C CA . TYR A 1 105 ? -10.221 0.109 4.777 1.00 89.31 105 TYR A CA 1
ATOM 830 C C . TYR A 1 105 ? -8.954 0.305 5.622 1.00 89.31 105 TYR A C 1
ATOM 832 O O . TYR A 1 105 ? -8.059 -0.534 5.574 1.00 89.31 105 TYR A O 1
ATOM 840 N N . PHE A 1 106 ? -8.844 1.388 6.403 1.00 90.00 106 PHE A N 1
ATOM 841 C CA . PHE A 1 106 ? -7.639 1.700 7.196 1.00 90.00 106 PHE A CA 1
ATOM 842 C C . PHE A 1 106 ? -7.097 0.507 8.012 1.00 90.00 106 PHE A C 1
ATOM 844 O O . PHE A 1 106 ? -5.930 0.147 7.905 1.00 90.00 106 PHE A O 1
ATOM 851 N N . TYR A 1 107 ? -7.930 -0.175 8.798 1.00 89.50 107 TYR A N 1
ATOM 852 C CA . TYR A 1 107 ? -7.442 -1.295 9.612 1.00 89.50 107 TYR A CA 1
ATOM 853 C C . TYR A 1 107 ? -7.096 -2.539 8.784 1.00 89.50 107 TYR A C 1
ATOM 855 O O . TYR A 1 107 ? -6.065 -3.162 9.034 1.00 89.50 107 TYR A O 1
ATOM 863 N N . GLY A 1 108 ? -7.923 -2.883 7.790 1.00 88.69 108 GLY A N 1
ATOM 864 C CA . GLY A 1 108 ? -7.691 -4.040 6.917 1.00 88.69 108 GLY A CA 1
ATOM 865 C C . GLY A 1 108 ? -6.422 -3.865 6.087 1.00 88.69 108 GLY A C 1
ATOM 866 O O . GLY A 1 108 ? -5.489 -4.660 6.187 1.00 88.69 108 GLY A O 1
ATOM 867 N N . PHE A 1 109 ? -6.325 -2.746 5.370 1.00 91.00 109 PHE A N 1
ATOM 868 C CA . PHE A 1 109 ? -5.148 -2.394 4.583 1.00 91.00 109 PHE A CA 1
ATOM 869 C C . PHE A 1 109 ? -3.886 -2.301 5.448 1.00 91.00 109 PHE A C 1
ATOM 871 O O . PHE A 1 109 ? -2.839 -2.831 5.080 1.00 91.00 109 PHE A O 1
ATOM 878 N N . GLY A 1 110 ? -3.974 -1.662 6.620 1.00 90.88 110 GLY A N 1
ATOM 879 C CA . GLY A 1 110 ? -2.856 -1.556 7.553 1.00 90.88 110 GLY A CA 1
ATOM 880 C C . GLY A 1 110 ? -2.358 -2.921 8.026 1.00 90.88 110 GLY A C 1
ATOM 881 O O . GLY A 1 110 ? -1.151 -3.118 8.131 1.00 90.88 110 GLY A O 1
ATOM 882 N N . SER A 1 111 ? -3.265 -3.876 8.244 1.00 89.62 111 SER A N 1
ATOM 883 C CA . SER A 1 111 ? -2.936 -5.261 8.592 1.00 89.62 111 SER A CA 1
ATOM 884 C C . SER A 1 111 ? -2.199 -5.978 7.455 1.00 89.62 111 SER A C 1
ATOM 886 O O 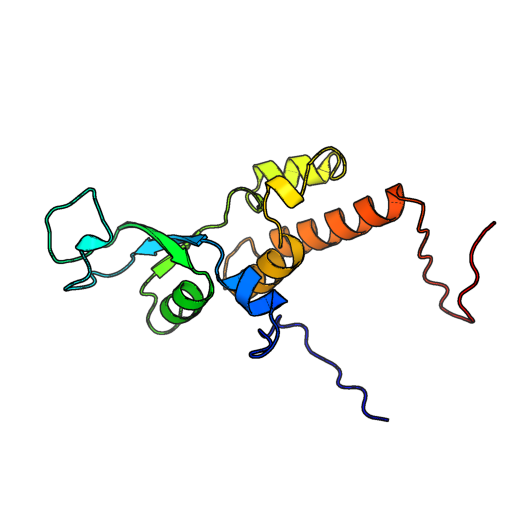. SER A 1 111 ? -1.140 -6.570 7.679 1.00 89.62 111 SER A O 1
ATOM 888 N N . HIS A 1 112 ? -2.687 -5.853 6.216 1.00 89.69 112 HIS A N 1
ATOM 889 C CA . HIS A 1 112 ? -2.010 -6.401 5.036 1.00 89.69 112 HIS A CA 1
ATOM 890 C C . HIS A 1 112 ? -0.617 -5.785 4.838 1.00 89.69 112 HIS A C 1
ATOM 892 O O . HIS A 1 112 ? 0.341 -6.506 4.554 1.00 89.69 112 HIS A O 1
ATOM 898 N N . LEU A 1 113 ? -0.460 -4.479 5.084 1.00 90.44 113 LEU A N 1
ATOM 899 C CA . LEU A 1 113 ? 0.813 -3.758 4.966 1.00 90.44 113 LEU A CA 1
ATOM 900 C C . LEU A 1 113 ? 1.913 -4.323 5.881 1.00 90.44 113 LEU A C 1
ATOM 902 O O . LEU A 1 113 ? 3.087 -4.299 5.508 1.00 90.44 113 LEU A O 1
ATOM 906 N N . LEU A 1 114 ? 1.551 -4.887 7.040 1.00 90.06 114 LEU A N 1
ATOM 907 C CA . LEU A 1 114 ? 2.496 -5.548 7.954 1.00 90.06 114 LEU A CA 1
ATOM 908 C C . LEU A 1 114 ? 3.085 -6.848 7.387 1.00 90.06 114 LEU A C 1
ATOM 910 O O . LEU A 1 114 ? 4.084 -7.344 7.908 1.00 90.06 114 LEU A O 1
ATOM 914 N N . SER A 1 115 ? 2.495 -7.396 6.322 1.00 86.44 115 SER A N 1
ATOM 915 C CA . SER A 1 115 ? 3.023 -8.573 5.623 1.00 86.44 115 SER A CA 1
ATOM 916 C C . SER A 1 115 ? 4.301 -8.260 4.839 1.00 86.44 115 SER A C 1
ATOM 918 O O . SER A 1 115 ? 5.086 -9.171 4.556 1.00 86.44 115 SER A O 1
ATOM 920 N N . PHE A 1 116 ? 4.549 -6.988 4.508 1.00 86.06 116 PHE A N 1
ATOM 921 C CA . PHE A 1 116 ? 5.808 -6.565 3.904 1.00 86.06 116 PHE A CA 1
ATOM 922 C C . PHE A 1 116 ? 6.925 -6.478 4.944 1.00 86.06 116 PHE A C 1
ATOM 924 O O . PHE A 1 116 ? 6.748 -5.998 6.062 1.00 86.06 116 PHE A O 1
ATOM 931 N N . ASN A 1 117 ? 8.131 -6.884 4.548 1.00 82.75 117 ASN A N 1
ATOM 932 C CA . ASN A 1 117 ? 9.319 -6.783 5.391 1.00 82.75 117 ASN A CA 1
ATOM 933 C C . ASN A 1 117 ? 9.880 -5.349 5.378 1.00 82.75 117 ASN A C 1
ATOM 935 O O . ASN A 1 117 ? 10.919 -5.094 4.769 1.00 82.75 117 ASN A O 1
ATOM 939 N N . HIS A 1 118 ? 9.169 -4.416 6.012 1.00 85.94 118 HIS A N 1
ATOM 940 C CA . HIS A 1 118 ? 9.547 -3.005 6.109 1.00 85.94 118 HIS A CA 1
ATOM 941 C C . HIS A 1 118 ? 10.099 -2.680 7.514 1.00 85.94 118 HIS A C 1
ATOM 943 O O . HIS A 1 118 ? 9.512 -3.117 8.506 1.00 85.94 118 HIS A O 1
ATOM 949 N N . PRO A 1 119 ? 11.175 -1.877 7.653 1.00 88.12 119 PRO A N 1
ATOM 950 C CA . PRO A 1 119 ? 11.801 -1.591 8.953 1.00 88.12 119 PRO A CA 1
ATOM 951 C C . PRO A 1 119 ? 10.857 -0.931 9.967 1.00 88.12 119 PRO A C 1
ATOM 953 O O . PRO A 1 119 ? 10.991 -1.143 11.164 1.00 88.12 119 PRO A O 1
ATOM 956 N N . GLN A 1 120 ? 9.876 -0.161 9.492 1.00 89.19 120 GLN A N 1
ATOM 957 C CA . GLN A 1 120 ? 8.894 0.521 10.345 1.00 89.19 120 GLN A CA 1
ATOM 958 C C . GLN A 1 120 ? 7.601 -0.284 10.581 1.00 89.19 120 GLN A C 1
ATOM 960 O O . GLN A 1 120 ? 6.604 0.287 11.024 1.00 89.19 120 GLN A O 1
ATOM 965 N N . ALA A 1 121 ? 7.561 -1.579 10.246 1.00 89.19 121 ALA A N 1
ATOM 966 C CA . ALA A 1 121 ? 6.351 -2.393 10.400 1.00 89.19 121 ALA A CA 1
ATOM 967 C C . ALA A 1 121 ? 5.873 -2.462 11.864 1.00 89.19 121 ALA A C 1
ATOM 969 O O . ALA A 1 121 ? 4.680 -2.339 12.131 1.00 89.19 121 ALA A O 1
ATOM 970 N N . SER A 1 122 ? 6.794 -2.565 12.826 1.00 91.81 122 SER A N 1
ATOM 971 C CA . SER A 1 122 ? 6.484 -2.554 14.265 1.00 91.81 122 SER A CA 1
ATOM 972 C C . SER A 1 122 ? 5.798 -1.259 14.708 1.00 91.81 122 SER A C 1
ATOM 974 O O . SER A 1 122 ? 4.797 -1.292 15.421 1.00 91.81 122 SER A O 1
ATOM 976 N N . ASP A 1 123 ? 6.291 -0.110 14.251 1.00 93.12 123 ASP A N 1
ATOM 977 C CA . ASP A 1 123 ? 5.711 1.196 14.568 1.00 93.12 123 ASP A CA 1
ATOM 978 C C . ASP A 1 123 ? 4.318 1.374 13.958 1.00 93.12 123 ASP A C 1
ATOM 980 O O . ASP A 1 123 ? 3.431 1.961 14.582 1.00 93.12 123 ASP A O 1
ATOM 984 N N . VAL A 1 124 ? 4.112 0.864 12.739 1.00 92.88 124 VAL A N 1
ATOM 985 C CA . VAL A 1 124 ? 2.794 0.847 12.090 1.00 92.88 124 VAL A CA 1
ATOM 986 C C . VAL A 1 124 ? 1.826 -0.030 12.882 1.00 92.88 124 VAL A C 1
ATOM 988 O O . VAL A 1 124 ? 0.735 0.432 13.211 1.00 92.88 124 VAL A O 1
ATOM 991 N N . ALA A 1 125 ? 2.237 -1.239 13.272 1.00 92.81 125 ALA A N 1
ATOM 992 C CA . ALA A 1 125 ? 1.420 -2.137 14.086 1.00 92.81 125 ALA A CA 1
ATOM 993 C C . ALA A 1 125 ? 1.020 -1.487 15.422 1.00 92.81 125 ALA A C 1
ATOM 995 O O . ALA A 1 125 ? -0.157 -1.469 15.782 1.00 92.81 125 ALA A O 1
ATOM 996 N N . ASN A 1 126 ? 1.976 -0.865 16.118 1.00 92.69 126 ASN A N 1
ATOM 997 C CA . ASN A 1 126 ? 1.717 -0.142 17.364 1.00 92.69 126 ASN A CA 1
ATOM 998 C C . ASN A 1 126 ? 0.739 1.023 17.164 1.00 92.69 126 ASN A C 1
ATOM 1000 O O . ASN A 1 126 ? -0.150 1.237 17.991 1.00 92.69 126 ASN A O 1
ATOM 1004 N N . SER A 1 127 ? 0.874 1.767 16.062 1.00 91.94 127 SER A N 1
ATOM 1005 C CA . SER A 1 127 ? -0.050 2.850 15.724 1.00 91.94 127 SER A CA 1
ATOM 1006 C C . SER A 1 127 ? -1.469 2.330 15.494 1.00 91.94 127 SER A C 1
ATOM 1008 O O . SER A 1 127 ? -2.408 2.906 16.036 1.00 91.94 127 SER A O 1
ATOM 1010 N N . LEU A 1 128 ? -1.638 1.233 14.748 1.00 92.25 128 LEU A N 1
ATOM 1011 C CA . LEU A 1 128 ? -2.949 0.631 14.474 1.00 92.25 128 LEU A CA 1
ATOM 1012 C C . LEU A 1 128 ? -3.656 0.199 15.765 1.00 92.25 128 LEU A C 1
ATOM 1014 O O . LEU A 1 128 ? -4.813 0.558 15.991 1.00 92.25 128 LEU A O 1
ATOM 1018 N N . VAL A 1 129 ? -2.938 -0.506 16.646 1.00 91.25 129 VAL A N 1
ATOM 1019 C CA . VAL A 1 129 ? -3.456 -0.956 17.951 1.00 91.25 129 VAL A CA 1
ATOM 1020 C C . VAL A 1 129 ? -3.862 0.235 18.821 1.00 91.25 129 VAL A C 1
ATOM 1022 O O . VAL A 1 129 ? -4.914 0.215 19.467 1.00 91.25 129 VAL A O 1
ATOM 1025 N N . ARG A 1 130 ? -3.048 1.296 18.832 1.00 88.81 130 ARG A N 1
ATOM 1026 C CA . ARG A 1 130 ? -3.308 2.496 19.633 1.00 88.81 130 ARG A CA 1
ATOM 1027 C C . ARG A 1 130 ? -4.534 3.259 19.143 1.00 88.81 130 ARG A C 1
ATOM 1029 O O . ARG A 1 130 ? -5.376 3.601 19.968 1.00 88.81 130 ARG A O 1
ATOM 1036 N N . VAL A 1 131 ? -4.651 3.483 17.832 1.00 88.94 131 VAL A N 1
ATOM 1037 C CA . VAL A 1 131 ? -5.821 4.139 17.223 1.00 88.94 131 VAL A CA 1
ATOM 1038 C C . VAL A 1 131 ? -7.084 3.339 17.538 1.00 88.94 131 VAL A C 1
ATOM 1040 O O . VAL A 1 131 ? -8.052 3.911 18.024 1.00 88.94 131 VAL A O 1
ATOM 1043 N N . GLY A 1 132 ? -7.058 2.013 17.353 1.00 86.44 132 GLY A N 1
ATOM 1044 C CA . GLY A 1 132 ? -8.191 1.144 17.693 1.00 86.44 132 GLY A CA 1
ATOM 1045 C C . GLY A 1 132 ? -8.591 1.226 19.170 1.00 86.44 132 GLY A C 1
ATOM 1046 O O . GLY A 1 132 ? -9.765 1.376 19.484 1.00 86.44 132 GLY A O 1
ATOM 1047 N N . THR A 1 133 ? -7.623 1.205 20.091 1.00 85.00 133 THR A N 1
ATOM 1048 C CA . THR A 1 133 ? -7.909 1.255 21.538 1.00 85.00 133 THR A CA 1
ATOM 1049 C C . THR A 1 133 ? -8.465 2.609 21.985 1.00 85.00 133 THR A C 1
ATOM 1051 O O . THR A 1 133 ? -9.338 2.660 22.850 1.00 85.00 133 THR A O 1
ATOM 1054 N N . LEU A 1 134 ? -7.947 3.713 21.441 1.00 82.31 134 LEU A N 1
ATOM 1055 C CA . LEU A 1 134 ? -8.359 5.066 21.826 1.00 82.31 134 LEU A CA 1
ATOM 1056 C C . LEU A 1 134 ? -9.715 5.455 21.232 1.00 82.31 134 LEU A C 1
ATOM 1058 O O . LEU A 1 134 ? -10.523 6.038 21.949 1.00 82.31 134 LEU A O 1
ATOM 1062 N N . CYS A 1 135 ? -9.978 5.079 19.979 1.00 77.00 135 CYS A N 1
ATOM 1063 C CA . CYS A 1 135 ? -11.263 5.328 19.329 1.00 77.00 135 CYS A CA 1
ATOM 1064 C C . CYS A 1 135 ? -12.395 4.588 20.067 1.00 77.00 135 CYS A C 1
ATOM 1066 O O . CYS A 1 135 ? -13.362 5.201 20.511 1.00 77.00 135 CYS A O 1
ATOM 1068 N N . LEU A 1 136 ? -12.194 3.297 20.374 1.00 73.38 136 LEU A N 1
ATOM 1069 C CA . LEU A 1 136 ? -13.174 2.493 21.120 1.00 73.38 136 LEU A CA 1
ATOM 1070 C C . LEU A 1 136 ? -13.420 2.983 22.558 1.00 73.38 136 LEU A C 1
ATOM 1072 O O . LEU A 1 136 ? -14.517 2.813 23.082 1.00 73.38 136 LEU A O 1
ATOM 1076 N N . ARG A 1 137 ? -12.420 3.591 23.214 1.00 69.44 137 ARG A N 1
ATOM 1077 C CA . ARG A 1 137 ? -12.586 4.158 24.565 1.00 69.44 137 ARG A CA 1
ATOM 1078 C C . ARG A 1 137 ? -13.392 5.455 24.581 1.00 69.44 137 ARG A C 1
ATOM 1080 O O . ARG A 1 137 ? -13.999 5.748 25.606 1.00 69.44 137 ARG A O 1
ATOM 1087 N N . HIS A 1 138 ? -13.360 6.237 23.504 1.00 60.81 138 HIS A N 1
ATOM 1088 C CA . HIS A 1 138 ? -14.035 7.532 23.444 1.00 60.81 138 HIS A CA 1
ATOM 1089 C C . HIS A 1 138 ? -15.540 7.392 23.158 1.00 60.81 138 HIS A C 1
ATOM 1091 O O . HIS A 1 138 ? -16.332 8.130 23.733 1.00 60.81 138 HIS A O 1
ATOM 1097 N N . ASP A 1 139 ? -15.948 6.385 22.380 1.00 58.56 139 ASP A N 1
ATOM 1098 C CA . ASP A 1 139 ? -17.360 6.099 22.060 1.00 58.56 139 ASP A CA 1
ATOM 1099 C C . ASP A 1 139 ? -18.158 5.427 23.205 1.00 58.56 139 ASP A C 1
ATOM 1101 O O . ASP A 1 139 ? -19.239 4.881 22.996 1.00 58.56 139 ASP A O 1
ATOM 1105 N N . GLY A 1 140 ? -17.650 5.441 24.443 1.00 53.69 140 GLY A N 1
ATOM 1106 C CA . GLY A 1 140 ? -18.377 4.943 25.621 1.00 53.69 140 GLY A CA 1
ATOM 1107 C C . GLY A 1 140 ? -18.488 3.415 25.738 1.00 53.69 140 GLY A C 1
ATOM 1108 O O . GLY A 1 140 ? -19.025 2.918 26.727 1.00 53.69 140 GLY A O 1
ATOM 1109 N N . TYR A 1 141 ? -17.926 2.643 24.804 1.00 50.12 141 TYR A N 1
ATOM 1110 C CA . TYR A 1 141 ? -17.804 1.188 24.929 1.00 50.12 141 TYR A CA 1
ATOM 1111 C C . TYR A 1 141 ? -16.585 0.817 25.793 1.00 50.12 141 TYR A C 1
ATOM 1113 O O . TYR A 1 141 ? -15.509 0.454 25.313 1.00 50.12 141 TYR A O 1
ATOM 1121 N N . LEU A 1 142 ? -16.755 0.888 27.117 1.00 44.84 142 LEU A N 1
ATOM 1122 C CA . LEU A 1 142 ? -15.816 0.334 28.099 1.00 44.84 142 LEU A CA 1
ATOM 1123 C C . LEU A 1 142 ? -15.755 -1.200 27.982 1.00 44.84 142 LEU A C 1
ATOM 1125 O O . LEU A 1 142 ? -16.428 -1.929 28.706 1.00 44.84 142 LEU A O 1
ATOM 1129 N N . MET A 1 143 ? -14.902 -1.726 27.107 1.00 40.53 143 MET A N 1
ATOM 1130 C CA . MET A 1 143 ? -14.472 -3.123 27.204 1.00 40.53 143 MET A CA 1
ATOM 1131 C C . MET A 1 143 ? -13.383 -3.241 28.278 1.00 40.53 143 MET A C 1
ATOM 1133 O O . MET A 1 143 ? -12.192 -3.078 28.008 1.00 40.53 143 MET A O 1
ATOM 1137 N N . SER A 1 144 ? -13.796 -3.525 29.515 1.00 42.41 144 SER A N 1
ATOM 1138 C CA . SER A 1 144 ? -12.891 -3.992 30.568 1.00 42.41 144 SER A CA 1
ATOM 1139 C C . SER A 1 144 ? -12.639 -5.491 30.397 1.00 42.41 144 SER A C 1
ATOM 1141 O O . SER A 1 144 ? -13.578 -6.281 30.296 1.00 42.41 144 SER A O 1
ATOM 1143 N N . ARG A 1 145 ? -11.369 -5.912 30.376 1.00 41.75 145 ARG A N 1
ATOM 1144 C CA . ARG A 1 145 ? -11.020 -7.331 30.525 1.00 41.75 145 ARG A CA 1
ATOM 1145 C C . ARG A 1 145 ? -11.191 -7.726 31.993 1.00 41.75 145 ARG A C 1
ATOM 1147 O O . ARG A 1 145 ? -10.251 -7.614 32.774 1.00 41.75 145 ARG A O 1
ATOM 1154 N N . SER A 1 146 ? -12.360 -8.248 32.346 1.00 38.03 146 SER A N 1
ATOM 1155 C CA . SER A 1 146 ? -12.534 -9.040 33.566 1.00 38.03 146 SER A CA 1
ATOM 1156 C C . SER A 1 146 ? -12.117 -10.479 33.269 1.00 38.03 146 SER A C 1
ATOM 1158 O O . SER A 1 146 ? -12.745 -11.162 32.465 1.00 38.03 146 SER A O 1
ATOM 1160 N N . VAL A 1 147 ? -11.045 -10.955 33.907 1.00 55.44 147 VAL A N 1
ATOM 1161 C CA . VAL A 1 147 ? -10.531 -12.335 33.756 1.00 55.44 147 VAL A CA 1
ATOM 1162 C C . VAL A 1 147 ? -11.506 -13.397 34.283 1.00 55.44 147 VAL A C 1
ATOM 1164 O O . VAL A 1 147 ? -11.318 -14.582 34.034 1.00 55.44 147 VAL A O 1
ATOM 1167 N N . THR A 1 148 ? -12.590 -13.017 34.953 1.00 50.75 148 THR A N 1
ATOM 1168 C CA . THR A 1 148 ? -13.582 -13.976 35.436 1.00 50.75 148 THR A CA 1
ATOM 1169 C C . THR A 1 148 ? -14.995 -13.429 35.244 1.00 50.75 148 THR A C 1
ATOM 1171 O O . THR A 1 148 ? -15.294 -12.301 35.622 1.00 50.75 148 THR A O 1
ATOM 1174 N N . SER A 1 149 ? -15.847 -14.265 34.638 1.00 44.47 149 SER A N 1
ATOM 1175 C CA . SER A 1 149 ? -17.318 -14.192 34.581 1.00 44.47 149 SER A CA 1
ATOM 1176 C C . SER A 1 149 ? -17.989 -12.996 33.878 1.00 44.47 149 SER A C 1
ATOM 1178 O O . SER A 1 149 ? -18.260 -11.978 34.496 1.00 44.47 149 SER A O 1
ATOM 1180 N N . GLY A 1 150 ? -18.419 -13.241 32.630 1.00 42.19 150 GLY A N 1
ATOM 1181 C CA . GLY A 1 150 ? -19.685 -12.737 32.074 1.00 42.19 150 GLY A CA 1
ATOM 1182 C C . GLY A 1 150 ? -19.721 -11.291 31.566 1.00 42.19 150 GLY A C 1
ATOM 1183 O O . GLY A 1 150 ? -19.224 -10.368 32.196 1.00 42.19 150 GLY A O 1
ATOM 1184 N N . TRP A 1 151 ? -20.363 -11.098 30.411 1.00 39.59 151 TRP A N 1
ATOM 1185 C CA . TRP A 1 151 ? -20.635 -9.783 29.830 1.00 39.59 151 TRP A CA 1
ATOM 1186 C C . TRP A 1 151 ? -21.798 -9.122 30.574 1.00 39.59 151 TRP A C 1
ATOM 1188 O O . TRP A 1 151 ? -22.903 -9.662 30.565 1.00 39.59 151 TRP A O 1
ATOM 1198 N N . VAL A 1 152 ? -21.576 -7.956 31.182 1.00 40.19 152 VAL A N 1
ATOM 1199 C CA . VAL A 1 152 ? -22.655 -7.123 31.735 1.00 40.19 152 VAL A CA 1
ATOM 1200 C C . VAL A 1 152 ? -22.471 -5.685 31.239 1.00 40.19 152 VAL A C 1
ATOM 1202 O O . VAL A 1 152 ? -21.376 -5.141 31.399 1.00 40.19 152 VAL A O 1
ATOM 1205 N N . PRO A 1 153 ? -23.491 -5.065 30.616 1.00 35.31 153 PRO A N 1
ATOM 1206 C CA . PRO A 1 153 ? -23.451 -3.650 30.263 1.00 35.31 153 PRO A CA 1
ATOM 1207 C C . PRO A 1 153 ? -23.588 -2.778 31.522 1.00 35.31 153 PRO A C 1
ATOM 1209 O O . PRO A 1 153 ? -24.428 -3.050 32.378 1.00 35.31 153 PRO A O 1
ATOM 1212 N N . TYR A 1 154 ? -22.769 -1.730 31.626 1.00 47.47 154 TYR A N 1
ATOM 1213 C CA . TYR A 1 154 ? -22.947 -0.665 32.617 1.00 47.47 154 TYR A CA 1
ATOM 1214 C C . TYR A 1 154 ? -24.098 0.245 32.163 1.00 47.47 154 TYR A C 1
ATOM 1216 O O . TYR A 1 154 ? -24.056 0.765 31.048 1.00 47.47 154 TYR A O 1
ATOM 1224 N N . VAL A 1 155 ? -25.110 0.408 33.020 1.00 46.59 155 VAL A N 1
ATOM 1225 C CA . VAL A 1 155 ? -26.048 1.545 32.992 1.00 46.59 155 VAL A CA 1
ATOM 1226 C C . VAL A 1 155 ? -25.471 2.647 33.868 1.00 46.59 155 VAL A C 1
ATOM 1228 O O . VAL A 1 155 ? -24.925 2.293 34.939 1.00 46.59 155 VAL A O 1
#

Radius of gyration: 19.41 Å; chains: 1; bounding box: 41×42×60 Å

InterPro domains:
  IPR010492 GINS complex, subunit Psf3 [PTHR22768] (13-130)
  IPR036224 GINS, helical bundle-like domain superfamily [SSF158573] (78-131)
  IPR038437 GINS complex, subunit Psf3 superfamily [G3DSA:1.20.58.2050] (1-145)
  IPR055221 DNA replication complex GINS protein PSF3, N-terminal domain [PF22466] (15-67)

Secondary structure (DSSP, 8-state):
-------------TT-HHHHHHHTSEEEEEE-S-BTT-GGG-TT---SSBPTT-EEEEEHHHHHHHT-TTT--EEEPPPGGGSHHHHHHHHH-STTS-HHHH-TTHHHHHHHHTTS--TTHHHHHHHHHHHHHHHHHHTT------SSS------

Organism: NCBI:txid31220

Foldseek 3Di:
DDDDPDPPQLDQDPPDPLSVVLQQFWFKKFFQQKDAQCCVQPPPDPHSIDHGGDIGTDRNVVCVVCCDPVRNGMDTDDPPCQDPVVLVVLVVPLVVDDVVVVPVNNLSNLSNVLNHPDPCSVVSVVSSVSSVVRVCVVVVNPPDPDVDDDDDDDD